Protein AF-A0A383CQY1-F1 (afdb_monomer_lite)

Radius of gyration: 15.57 Å; chains: 1; bounding box: 30×44×29 Å

Secondary structure (DSSP, 8-state):
---SS--TT-PPPHHHHHHHHHH--EEEEEEE-TTS-EEEEEEE-EEETTEEE-PPPTT-TT-

Foldseek 3Di:
DVDPPDCVPVDDDPVRVVVVLQPDFKDWDWDADPVRDIDIDIAGWHDDPNDTHGDDDPPPPPD

pLDDT: mean 88.77, std 9.56, range [56.72, 97.25]

InterPro domains:
  IPR012349 FMN-binding split barrel [G3DSA:2.30.110.10] (11-63)

Structure (mmCIF, N/CA/C/O backbone):
data_AF-A0A383CQY1-F1
#
_entry.id   AF-A0A383CQY1-F1
#
loop_
_atom_site.group_PDB
_atom_site.id
_atom_site.type_symbol
_atom_site.label_atom_id
_atom_site.label_alt_id
_atom_site.label_comp_id
_atom_site.label_asym_id
_atom_site.label_entity_id
_atom_site.label_seq_id
_atom_site.pdbx_PDB_ins_code
_atom_site.Cartn_x
_atom_site.Cartn_y
_atom_site.Cartn_z
_atom_site.occupancy
_atom_site.B_iso_or_equiv
_atom_site.auth_seq_id
_atom_site.auth_comp_id
_atom_site.auth_asym_id
_atom_site.auth_atom_id
_atom_site.pdbx_PDB_model_num
ATOM 1 N N . MET A 1 1 ? -13.692 24.179 -2.887 1.00 56.72 1 MET A N 1
ATOM 2 C CA . MET A 1 1 ? -12.223 24.118 -2.789 1.00 56.72 1 MET A CA 1
ATOM 3 C C . MET A 1 1 ? -11.686 25.138 -3.779 1.00 56.72 1 MET A C 1
ATOM 5 O O . MET A 1 1 ? -11.869 24.946 -4.971 1.00 56.72 1 MET A O 1
ATOM 9 N N . THR A 1 2 ? -11.242 26.298 -3.298 1.00 72.31 2 THR A N 1
ATOM 10 C CA . THR A 1 2 ? -10.903 27.478 -4.127 1.00 72.31 2 THR A CA 1
ATOM 11 C C . THR A 1 2 ? -9.456 27.466 -4.621 1.00 72.31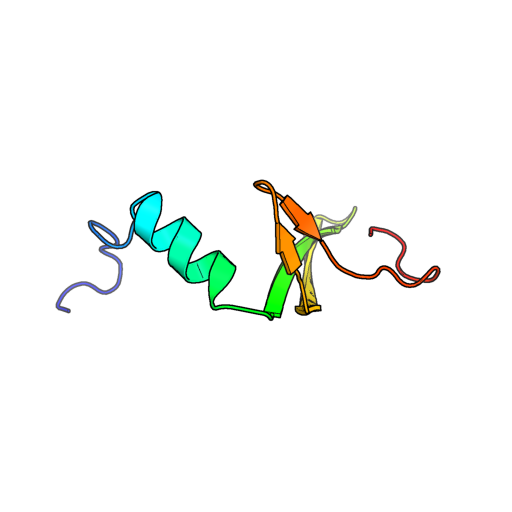 2 THR A C 1
ATOM 13 O O . THR A 1 2 ? -9.109 28.250 -5.495 1.00 72.31 2 THR A O 1
ATOM 16 N N . ASP A 1 3 ? -8.650 26.555 -4.082 1.00 84.38 3 ASP A N 1
ATOM 17 C CA . ASP A 1 3 ? -7.273 26.282 -4.464 1.00 84.38 3 ASP A CA 1
ATOM 18 C C . ASP A 1 3 ? -7.091 24.758 -4.457 1.00 84.38 3 ASP A C 1
ATOM 20 O O . ASP A 1 3 ? -7.281 24.117 -3.422 1.00 84.38 3 ASP A O 1
ATOM 24 N N . SER A 1 4 ? -6.838 24.170 -5.627 1.00 80.12 4 SER A N 1
ATOM 25 C CA . SER A 1 4 ? -6.635 22.725 -5.787 1.00 80.12 4 SER A CA 1
ATOM 26 C C . SER A 1 4 ? -5.219 22.274 -5.438 1.00 80.12 4 SER A C 1
ATOM 28 O O . SER A 1 4 ? -4.987 21.073 -5.331 1.00 80.12 4 SER A O 1
ATOM 30 N N . GLU A 1 5 ? -4.279 23.210 -5.302 1.00 88.56 5 GLU A N 1
ATOM 31 C CA . GLU A 1 5 ? -2.889 22.932 -4.930 1.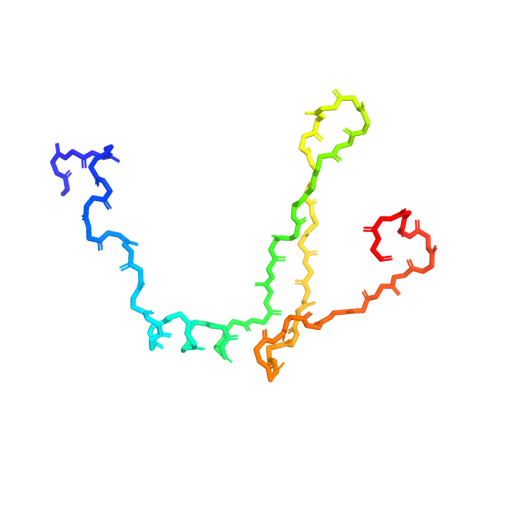00 88.56 5 GLU A CA 1
ATOM 32 C C . GLU A 1 5 ? -2.656 23.091 -3.422 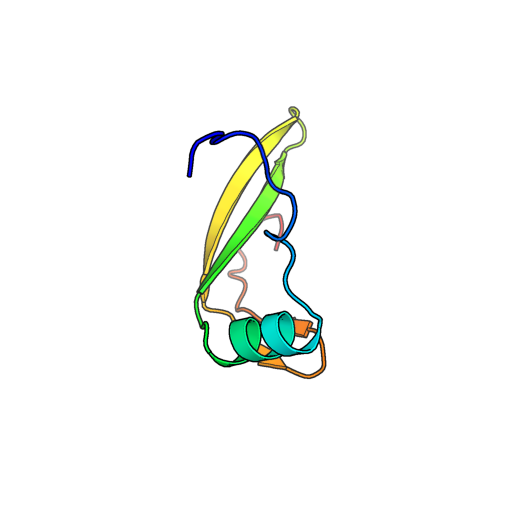1.00 88.56 5 GLU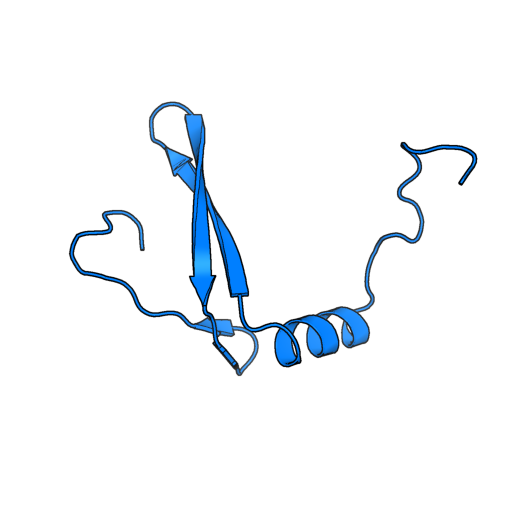 A C 1
ATOM 34 O O . GLU A 1 5 ? -1.655 22.599 -2.901 1.00 88.56 5 GLU A O 1
ATOM 39 N N . ASN A 1 6 ? -3.586 23.724 -2.699 1.00 87.31 6 ASN A N 1
ATOM 40 C CA . ASN A 1 6 ? -3.534 23.779 -1.246 1.00 87.31 6 ASN A CA 1
ATOM 41 C C . ASN A 1 6 ? -3.871 22.410 -0.631 1.00 87.31 6 ASN A C 1
ATOM 43 O O . ASN A 1 6 ? -5.020 21.964 -0.651 1.00 87.31 6 ASN A O 1
ATOM 47 N N . LEU A 1 7 ? -2.849 21.772 -0.060 1.00 86.38 7 LEU A N 1
ATOM 48 C CA . LEU A 1 7 ? -2.928 20.474 0.615 1.00 86.38 7 LEU A CA 1
ATOM 49 C C . LEU A 1 7 ? -2.919 20.595 2.150 1.00 86.38 7 LEU A C 1
ATOM 51 O O . LEU A 1 7 ? -2.823 19.582 2.847 1.00 86.38 7 LEU A O 1
ATOM 55 N N . GLU A 1 8 ? -2.987 21.810 2.703 1.00 87.00 8 GLU A N 1
ATOM 56 C CA . GLU A 1 8 ? -3.099 21.998 4.150 1.00 87.00 8 GLU A CA 1
ATOM 57 C C . GLU A 1 8 ? -4.360 21.301 4.680 1.00 87.00 8 GLU A C 1
ATOM 59 O O . GLU A 1 8 ? -5.465 21.480 4.169 1.00 87.00 8 GLU A O 1
ATOM 64 N N . GLY A 1 9 ? -4.190 20.477 5.717 1.00 85.31 9 GLY A N 1
ATOM 65 C CA . GLY A 1 9 ? -5.280 19.684 6.290 1.00 85.31 9 GLY A CA 1
ATOM 66 C C . GLY A 1 9 ? -5.633 18.409 5.515 1.00 85.31 9 GLY A C 1
ATOM 67 O O . GLY A 1 9 ? -6.550 17.708 5.925 1.00 85.31 9 GLY A O 1
ATOM 68 N N . CYS A 1 10 ? -4.913 18.062 4.441 1.00 87.62 10 CYS A N 1
ATOM 69 C CA . CYS A 1 10 ? -5.059 16.763 3.767 1.00 87.62 10 CYS A CA 1
ATOM 70 C C . CYS A 1 10 ? -4.292 15.619 4.457 1.00 87.62 10 CYS A C 1
ATOM 72 O O . CYS A 1 10 ? -4.333 14.481 3.989 1.00 87.62 10 CYS A O 1
ATOM 74 N N . THR A 1 11 ? -3.571 15.909 5.541 1.00 91.62 11 THR A N 1
ATOM 75 C CA . THR A 1 11 ? -2.853 14.906 6.330 1.00 91.62 11 THR A CA 1
ATOM 76 C C . THR A 1 11 ? -3.823 14.156 7.234 1.00 91.62 11 THR A C 1
ATOM 78 O O . THR A 1 11 ? -4.598 14.778 7.954 1.00 91.62 11 THR A O 1
ATOM 81 N N . LEU A 1 12 ? -3.734 12.829 7.228 1.00 94.06 12 LEU A N 1
ATOM 82 C CA . LEU A 1 12 ? -4.440 11.975 8.177 1.00 94.06 12 LEU A CA 1
ATOM 83 C C . LEU A 1 12 ? -3.709 11.965 9.523 1.00 94.06 12 LEU A C 1
ATOM 85 O O . LEU A 1 12 ? -2.477 11.946 9.569 1.00 94.06 12 LEU A O 1
ATOM 89 N N . THR A 1 13 ? -4.468 11.948 10.610 1.00 96.50 13 THR A N 1
ATOM 90 C CA . THR A 1 13 ? -3.958 11.589 11.937 1.00 96.50 13 THR A CA 1
ATOM 91 C C . THR A 1 13 ? -3.559 10.112 11.979 1.00 96.50 13 THR A C 1
ATOM 93 O O . THR A 1 13 ? -3.992 9.321 11.141 1.00 96.50 13 THR A O 1
ATOM 96 N N . ASP A 1 14 ? -2.764 9.716 12.975 1.00 96.19 14 ASP A N 1
ATOM 97 C CA . ASP A 1 14 ? -2.357 8.313 13.146 1.00 96.19 14 ASP A CA 1
ATOM 98 C C . ASP A 1 14 ? -3.567 7.372 13.316 1.00 96.19 14 ASP A C 1
ATOM 100 O O . ASP A 1 14 ? -3.559 6.256 12.805 1.00 96.19 14 ASP A O 1
ATOM 104 N N . GLU A 1 15 ? -4.633 7.835 13.980 1.00 97.25 15 GLU A N 1
ATOM 105 C CA . GLU A 1 15 ? -5.879 7.075 14.158 1.00 97.25 15 GLU A CA 1
ATOM 106 C C . GLU A 1 15 ? -6.630 6.885 12.831 1.00 97.25 15 GLU A C 1
ATOM 108 O O . GLU A 1 15 ? -7.086 5.784 12.525 1.00 97.25 15 GLU A O 1
ATOM 113 N N . GLU A 1 16 ? -6.721 7.933 12.010 1.00 96.94 16 GLU A N 1
ATOM 114 C CA . GLU A 1 16 ? -7.348 7.855 10.685 1.00 96.94 16 GLU A CA 1
ATOM 115 C C . GLU A 1 16 ? -6.533 6.988 9.714 1.00 96.94 16 GLU A C 1
ATOM 117 O O . GLU A 1 16 ? -7.105 6.288 8.877 1.00 96.94 16 GLU A O 1
ATOM 122 N N . LEU A 1 17 ? -5.203 7.014 9.829 1.00 95.62 17 LEU A N 1
ATOM 123 C CA . LEU A 1 17 ? -4.295 6.146 9.079 1.00 95.62 17 LEU A CA 1
ATOM 124 C C . LEU A 1 17 ? -4.501 4.674 9.441 1.00 95.62 17 LEU A C 1
ATOM 126 O O . LEU A 1 17 ? -4.652 3.840 8.548 1.00 95.62 17 LEU A O 1
ATOM 130 N N . GLU A 1 18 ? -4.555 4.362 10.734 1.00 96.81 18 GLU A N 1
ATOM 131 C CA . GLU A 1 18 ? -4.796 3.004 11.221 1.00 96.81 18 GLU A CA 1
ATOM 132 C C . GLU A 1 18 ? -6.175 2.483 10.778 1.00 96.81 18 GLU A C 1
ATOM 134 O O . GLU A 1 18 ? -6.289 1.372 10.256 1.00 96.81 18 GLU A O 1
ATOM 139 N N . ASP A 1 19 ? -7.222 3.306 10.901 1.00 97.06 19 ASP A N 1
ATOM 140 C CA . ASP A 1 19 ? -8.575 2.969 10.445 1.00 97.06 19 ASP A CA 1
ATOM 141 C C . ASP A 1 19 ? -8.633 2.735 8.926 1.00 97.06 19 ASP A C 1
ATOM 143 O O . ASP A 1 19 ? -9.262 1.777 8.461 1.00 97.06 19 ASP A O 1
ATOM 147 N N . LEU A 1 20 ? -7.928 3.558 8.142 1.00 96.00 20 LEU A N 1
ATOM 148 C CA . LEU A 1 20 ? -7.797 3.366 6.700 1.00 96.00 20 LEU A CA 1
ATOM 149 C C . LEU A 1 20 ? -7.145 2.017 6.384 1.00 96.00 20 LEU A C 1
ATOM 151 O O . LEU A 1 20 ? -7.668 1.265 5.558 1.00 96.00 20 LEU A O 1
ATOM 155 N N . PHE A 1 21 ? -6.026 1.695 7.032 1.00 95.88 21 PHE A N 1
ATOM 156 C CA . PHE A 1 21 ? -5.288 0.462 6.765 1.00 95.88 21 PHE A CA 1
ATOM 157 C C . PHE A 1 21 ? -6.056 -0.792 7.171 1.00 95.88 21 PHE A C 1
ATOM 159 O O . PHE A 1 21 ? -5.993 -1.783 6.444 1.00 95.88 21 PHE A O 1
ATOM 166 N N . MET A 1 22 ? -6.826 -0.731 8.260 1.00 95.75 22 MET A N 1
ATOM 167 C CA . MET A 1 22 ? -7.696 -1.821 8.707 1.00 95.75 22 MET A CA 1
ATOM 168 C C . MET A 1 22 ? -8.914 -2.042 7.796 1.00 95.75 22 MET A C 1
ATOM 170 O O . MET A 1 22 ? -9.394 -3.170 7.678 1.00 95.75 22 MET A O 1
ATOM 174 N N . LYS A 1 23 ? -9.442 -0.986 7.159 1.00 96.44 23 LYS A N 1
ATOM 175 C CA . LYS A 1 23 ? -10.620 -1.072 6.273 1.00 96.44 23 LYS A CA 1
ATOM 176 C C . LYS A 1 23 ? -10.278 -1.440 4.833 1.00 96.44 23 LYS A C 1
ATOM 178 O O . LYS A 1 23 ? -11.084 -2.082 4.159 1.00 96.44 23 LYS A O 1
ATOM 183 N N . GLN A 1 24 ? -9.135 -0.983 4.338 1.00 95.81 24 GLN A N 1
ATOM 184 C CA . GLN A 1 24 ? -8.695 -1.241 2.972 1.00 95.81 24 GLN A CA 1
ATOM 185 C C . GLN A 1 24 ? -8.030 -2.615 2.861 1.00 95.81 24 GLN A C 1
ATOM 187 O O . GLN A 1 24 ? -7.410 -3.111 3.795 1.00 95.81 24 GLN A O 1
ATOM 192 N N . VAL A 1 25 ? -8.163 -3.233 1.688 1.00 94.06 25 VAL A N 1
ATOM 193 C CA . VAL A 1 25 ? -7.609 -4.570 1.409 1.00 94.06 25 VAL A CA 1
ATOM 194 C C . VAL A 1 25 ? -6.715 -4.595 0.175 1.00 94.06 25 VAL A C 1
ATOM 196 O O . VAL A 1 25 ? -6.120 -5.625 -0.122 1.00 94.06 25 VAL A O 1
ATOM 199 N N . GLU A 1 26 ? -6.621 -3.484 -0.557 1.00 95.19 26 GLU A N 1
ATOM 200 C CA . GLU A 1 26 ? -5.851 -3.340 -1.792 1.00 95.19 26 GLU A CA 1
ATOM 201 C C . GLU A 1 26 ? -4.991 -2.076 -1.723 1.00 95.19 26 GLU A C 1
ATOM 203 O O . GLU A 1 26 ? -5.424 -1.038 -1.224 1.00 95.19 26 GLU A O 1
ATOM 208 N N . GLY A 1 27 ? -3.764 -2.162 -2.237 1.00 93.12 27 GLY A N 1
ATOM 209 C CA . GLY A 1 27 ? -2.840 -1.037 -2.303 1.00 93.12 27 GLY A CA 1
ATOM 210 C C . GLY A 1 27 ? -1.981 -1.068 -3.561 1.00 93.12 27 GLY A C 1
ATOM 211 O O . GLY A 1 27 ? -1.808 -2.108 -4.204 1.00 93.12 27 GLY A O 1
ATOM 212 N N . THR A 1 28 ? -1.422 0.094 -3.907 1.00 92.88 28 THR A N 1
ATOM 213 C CA . THR A 1 28 ? -0.431 0.210 -4.983 1.00 92.88 28 THR A CA 1
ATOM 214 C C . THR A 1 28 ? 0.970 0.233 -4.389 1.00 92.88 28 THR A C 1
ATOM 216 O O . THR A 1 28 ? 1.375 1.217 -3.775 1.00 92.88 28 THR A O 1
ATOM 219 N N . PHE A 1 29 ? 1.741 -0.825 -4.618 1.00 88.25 29 PHE A N 1
ATOM 220 C CA . PHE A 1 29 ? 3.154 -0.866 -4.253 1.00 88.25 29 PHE A CA 1
ATOM 221 C C . PHE A 1 29 ? 3.982 -0.313 -5.401 1.00 88.25 29 PHE A C 1
ATOM 223 O O . PHE A 1 29 ? 3.972 -0.868 -6.502 1.00 88.25 29 PHE A O 1
ATOM 230 N N . MET A 1 30 ? 4.693 0.781 -5.139 1.00 90.94 30 MET A N 1
ATOM 231 C CA . MET A 1 30 ? 5.500 1.480 -6.132 1.00 90.94 30 MET A CA 1
ATOM 232 C C . MET A 1 30 ? 6.984 1.380 -5.811 1.00 90.94 30 MET A C 1
ATOM 234 O O . MET A 1 30 ? 7.399 1.485 -4.661 1.00 90.94 30 MET A O 1
ATOM 238 N N . TRP A 1 31 ? 7.799 1.225 -6.846 1.00 89.62 31 TRP A N 1
ATOM 239 C CA . TRP A 1 31 ? 9.251 1.305 -6.744 1.00 89.62 31 TRP A CA 1
ATOM 240 C C . TRP A 1 31 ? 9.845 1.865 -8.032 1.00 89.62 31 TRP A C 1
ATOM 242 O O . TRP A 1 31 ? 9.188 1.959 -9.068 1.00 89.62 31 TRP A O 1
ATOM 252 N N . VAL A 1 32 ? 11.132 2.196 -7.982 1.00 92.62 32 VAL A N 1
ATOM 253 C CA . VAL A 1 32 ? 11.872 2.716 -9.132 1.00 92.62 32 VAL A CA 1
ATOM 254 C C . VAL A 1 32 ? 12.785 1.630 -9.695 1.00 92.62 32 VAL A C 1
ATOM 256 O O . VAL A 1 32 ? 13.380 0.839 -8.960 1.00 92.62 32 VAL A O 1
ATOM 259 N N . ASN A 1 33 ? 12.869 1.521 -11.021 1.00 87.81 33 ASN A N 1
ATOM 260 C CA . ASN A 1 33 ? 13.803 0.603 -11.666 1.00 87.81 33 ASN A CA 1
ATOM 261 C C . ASN A 1 33 ? 15.222 1.164 -11.796 1.00 87.81 33 ASN A C 1
ATOM 263 O O . ASN A 1 33 ? 15.476 2.327 -11.519 1.00 87.81 33 ASN A O 1
ATOM 267 N N . LYS A 1 34 ? 16.173 0.320 -12.218 1.00 89.38 34 LYS A N 1
ATOM 268 C CA . LYS A 1 34 ? 17.576 0.732 -12.395 1.00 89.38 34 LYS A CA 1
ATOM 269 C C . LYS A 1 34 ? 17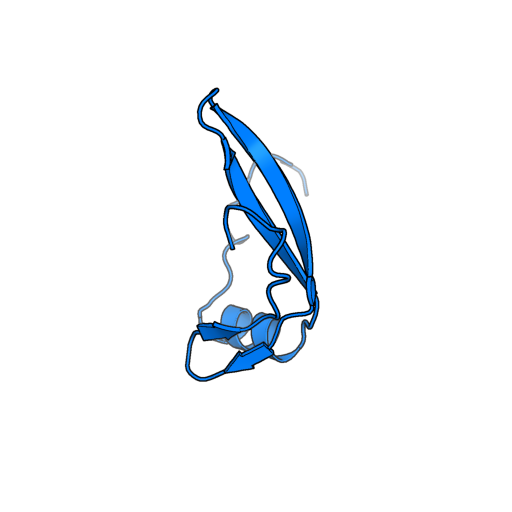.751 1.901 -13.379 1.00 89.38 34 LYS A C 1
ATOM 271 O O . LYS A 1 34 ? 18.779 2.557 -13.336 1.00 89.38 34 LYS A O 1
ATOM 276 N N . ALA A 1 35 ? 16.771 2.141 -14.251 1.00 94.25 35 ALA A N 1
ATOM 277 C CA . ALA A 1 35 ? 16.746 3.251 -15.198 1.00 94.25 35 ALA A CA 1
ATOM 278 C C . ALA A 1 35 ? 15.994 4.489 -14.663 1.00 94.25 35 ALA A C 1
ATOM 280 O O . ALA A 1 35 ? 15.774 5.430 -15.417 1.00 94.25 35 ALA A O 1
ATOM 281 N N . GLY A 1 36 ? 15.572 4.501 -13.395 1.00 94.19 36 GLY A N 1
ATOM 282 C CA . GLY A 1 36 ? 14.868 5.638 -12.796 1.00 94.19 36 GLY A CA 1
ATOM 283 C C . GLY A 1 36 ? 13.365 5.694 -13.090 1.00 94.19 36 GLY A C 1
ATOM 284 O O . GLY A 1 36 ? 12.715 6.666 -12.724 1.00 94.19 36 GLY A O 1
ATOM 285 N N . GLN A 1 37 ? 12.786 4.676 -13.732 1.00 94.69 37 GLN A N 1
ATOM 286 C CA . GLN A 1 37 ? 11.368 4.694 -14.109 1.00 94.69 37 GLN A CA 1
ATOM 287 C C . GLN A 1 37 ? 10.488 4.167 -12.961 1.00 94.69 37 GLN A C 1
ATOM 289 O O . GLN A 1 37 ? 10.826 3.117 -12.392 1.00 94.69 37 GLN A O 1
ATOM 294 N N . PRO A 1 38 ? 9.364 4.839 -12.639 1.00 93.94 38 PRO A N 1
ATOM 295 C CA . PRO A 1 38 ? 8.421 4.360 -11.638 1.00 93.94 38 PRO A CA 1
ATOM 296 C C . PRO A 1 38 ? 7.663 3.139 -12.164 1.00 93.94 38 PRO A C 1
ATOM 298 O O . PRO A 1 38 ? 7.257 3.082 -13.325 1.00 93.94 38 PRO A O 1
ATOM 301 N N . PHE A 1 39 ? 7.470 2.155 -11.297 1.00 89.88 39 PHE A N 1
ATOM 302 C CA . PHE A 1 39 ? 6.678 0.968 -11.570 1.00 89.88 39 PHE A CA 1
ATOM 303 C C . PHE A 1 39 ? 5.776 0.697 -10.372 1.00 89.88 39 PHE A C 1
ATOM 305 O O . PHE A 1 39 ? 6.249 0.717 -9.238 1.00 89.88 39 PHE A O 1
ATOM 312 N N . GLY A 1 40 ? 4.495 0.452 -10.633 1.00 90.00 40 GLY A N 1
ATOM 313 C CA . GLY A 1 40 ? 3.492 0.176 -9.612 1.00 90.00 40 GLY A CA 1
ATOM 314 C C . GLY A 1 40 ? 2.796 -1.150 -9.872 1.00 90.00 40 GLY A C 1
ATOM 315 O O . GLY A 1 40 ? 2.515 -1.491 -11.022 1.00 90.00 40 GLY A O 1
ATOM 316 N N . ILE A 1 41 ? 2.506 -1.893 -8.808 1.00 88.25 41 ILE A N 1
ATOM 317 C CA . ILE A 1 41 ? 1.589 -3.033 -8.855 1.00 88.25 41 ILE A CA 1
ATOM 318 C C . ILE A 1 41 ? 0.433 -2.781 -7.905 1.00 88.25 41 ILE A C 1
ATOM 320 O O . ILE A 1 41 ? 0.643 -2.350 -6.775 1.00 88.25 41 ILE A O 1
ATOM 324 N N . ILE A 1 42 ? -0.767 -3.099 -8.368 1.00 92.31 42 ILE A N 1
ATOM 325 C CA . ILE A 1 42 ? -1.951 -3.177 -7.522 1.00 92.31 42 ILE A CA 1
ATOM 326 C C . ILE A 1 42 ? -2.035 -4.613 -7.010 1.00 92.31 42 ILE A C 1
ATOM 328 O O . ILE A 1 42 ? -1.913 -5.565 -7.790 1.00 92.31 42 ILE A O 1
ATOM 332 N N . THR A 1 43 ? -2.163 -4.776 -5.698 1.00 91.31 43 THR A N 1
ATOM 333 C CA . THR A 1 43 ? -2.284 -6.088 -5.057 1.00 91.31 43 THR A CA 1
ATOM 334 C C . THR A 1 43 ? -3.065 -5.981 -3.760 1.00 91.31 43 THR A C 1
ATOM 336 O O . THR A 1 43 ? -3.072 -4.936 -3.107 1.00 91.31 43 THR A O 1
ATOM 339 N N . TYR A 1 44 ? -3.666 -7.099 -3.365 1.00 94.50 44 TYR A N 1
ATOM 340 C CA . TYR A 1 44 ? -4.236 -7.242 -2.037 1.00 94.50 44 TYR A CA 1
ATOM 341 C C . TYR A 1 44 ? -3.141 -7.291 -0.972 1.00 94.50 44 TYR A C 1
ATOM 343 O O . TYR A 1 44 ? -2.068 -7.856 -1.221 1.00 94.50 44 TYR A O 1
ATOM 351 N N . TYR A 1 45 ? -3.436 -6.738 0.201 1.00 94.81 45 TYR A N 1
ATOM 352 C CA . TYR A 1 45 ? -2.581 -6.796 1.381 1.00 94.81 45 TYR A CA 1
ATOM 353 C C . TYR A 1 45 ? -3.387 -7.138 2.647 1.00 94.81 45 TYR A C 1
ATOM 355 O O . TYR A 1 45 ? -4.613 -7.054 2.668 1.00 94.81 45 TYR A O 1
ATOM 363 N N . LEU A 1 46 ? -2.675 -7.509 3.710 1.00 95.38 46 LEU A N 1
ATOM 364 C CA . LEU A 1 46 ? -3.155 -7.596 5.088 1.00 95.38 46 LEU A CA 1
ATOM 365 C C . LEU A 1 46 ? -2.373 -6.589 5.938 1.00 95.38 46 LEU A C 1
ATOM 367 O O . LEU A 1 46 ? -1.142 -6.591 5.902 1.00 95.38 46 LEU A O 1
ATOM 371 N N . TRP A 1 47 ? -3.074 -5.726 6.670 1.00 96.75 47 TRP A N 1
ATOM 372 C CA . TRP A 1 47 ? -2.471 -4.848 7.671 1.00 96.75 47 TRP A CA 1
ATOM 373 C C . TRP A 1 47 ? -2.505 -5.550 9.025 1.00 96.75 47 TRP A C 1
ATOM 375 O O . TRP A 1 47 ? -3.574 -5.926 9.502 1.00 96.75 47 TRP A O 1
ATOM 385 N N . GLN A 1 48 ? -1.333 -5.801 9.602 1.00 95.56 48 GLN A N 1
ATOM 386 C CA . GLN A 1 48 ? -1.205 -6.491 10.883 1.00 95.56 48 GLN A CA 1
ATOM 387 C C . GLN A 1 48 ? 0.110 -6.089 11.549 1.00 95.56 48 GLN A C 1
ATOM 389 O O . GLN A 1 48 ? 1.163 -6.114 10.909 1.00 95.56 48 GLN A O 1
ATOM 394 N N . ASP A 1 49 ? 0.048 -5.759 12.839 1.00 95.31 49 ASP A N 1
ATOM 395 C CA . ASP A 1 49 ? 1.206 -5.443 13.686 1.00 95.31 49 ASP A CA 1
ATOM 396 C C . ASP A 1 49 ? 2.119 -4.358 13.082 1.00 95.31 49 ASP A C 1
ATOM 398 O O . ASP A 1 49 ? 3.344 -4.490 13.030 1.00 95.31 49 ASP A O 1
ATOM 402 N N . GLY A 1 50 ? 1.511 -3.284 12.565 1.00 94.69 50 GLY A N 1
ATOM 403 C CA . GLY A 1 50 ? 2.238 -2.163 11.963 1.00 94.69 50 GLY A CA 1
ATOM 404 C C . GLY A 1 50 ? 2.896 -2.484 10.616 1.00 94.69 50 GLY A C 1
ATOM 405 O O . GLY A 1 50 ? 3.771 -1.740 10.173 1.00 94.69 50 GLY A O 1
ATOM 406 N N . SER A 1 51 ? 2.533 -3.605 9.982 1.00 94.81 51 SER A N 1
ATOM 407 C CA . SER A 1 51 ? 3.160 -4.097 8.754 1.00 94.81 51 SER A CA 1
ATOM 408 C C . SER A 1 51 ? 2.137 -4.455 7.675 1.00 94.81 51 SER A C 1
ATOM 410 O O . SER A 1 51 ? 1.090 -5.045 7.946 1.00 94.81 51 SER A O 1
ATOM 412 N N . PHE A 1 52 ? 2.483 -4.149 6.420 1.00 94.38 52 PHE A N 1
ATOM 413 C CA . PHE A 1 52 ? 1.756 -4.610 5.238 1.00 94.38 52 PHE A CA 1
ATOM 414 C C . PHE A 1 52 ? 2.282 -5.970 4.785 1.00 94.38 52 PHE A C 1
ATOM 416 O O . PHE A 1 52 ? 3.456 -6.110 4.438 1.00 94.38 52 PHE A O 1
ATOM 423 N N . TRP A 1 53 ? 1.393 -6.952 4.715 1.00 93.25 53 TRP A N 1
ATOM 424 C CA . TRP A 1 53 ? 1.685 -8.302 4.247 1.00 93.25 53 TRP A CA 1
ATOM 425 C C . TRP A 1 53 ? 0.973 -8.572 2.934 1.00 93.25 53 TRP A C 1
ATOM 427 O O . TRP A 1 53 ? -0.198 -8.249 2.782 1.00 93.25 53 TRP A O 1
ATOM 437 N N . PHE A 1 54 ? 1.636 -9.215 1.984 1.00 91.00 54 PHE A N 1
ATOM 438 C CA . PHE A 1 54 ? 1.014 -9.627 0.728 1.00 91.00 54 PHE A CA 1
ATOM 439 C C . PHE A 1 54 ? 1.783 -10.813 0.140 1.00 91.00 54 PHE A C 1
ATOM 441 O O . PHE A 1 54 ? 2.922 -11.098 0.512 1.00 91.00 54 PHE A O 1
ATOM 448 N N . THR A 1 55 ? 1.158 -11.544 -0.778 1.00 87.44 55 THR A N 1
ATOM 449 C CA . THR A 1 55 ? 1.778 -12.727 -1.382 1.00 87.44 55 THR A CA 1
ATOM 450 C C . THR A 1 55 ? 2.674 -12.354 -2.560 1.00 87.44 55 THR A C 1
ATOM 452 O O . THR A 1 55 ? 2.217 -11.728 -3.520 1.00 87.44 55 THR A O 1
ATOM 455 N N . CYS A 1 56 ? 3.920 -12.826 -2.550 1.00 80.44 56 CYS A N 1
ATOM 456 C CA . CYS A 1 56 ? 4.834 -12.715 -3.685 1.00 80.44 56 CYS A CA 1
ATOM 457 C C . CYS A 1 56 ? 4.801 -13.969 -4.557 1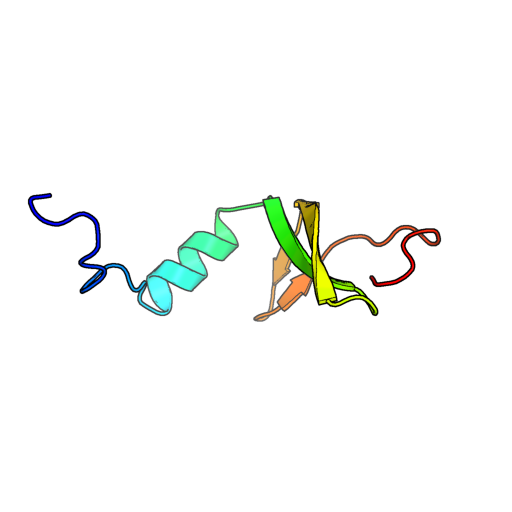.00 80.44 56 CYS A C 1
ATOM 459 O O . CYS A 1 56 ? 4.821 -15.096 -4.070 1.00 80.44 56 CYS A O 1
ATOM 461 N N . ALA A 1 57 ? 4.811 -13.775 -5.876 1.00 76.44 57 ALA A N 1
ATOM 462 C CA . ALA A 1 57 ? 5.053 -14.861 -6.817 1.00 76.44 57 ALA A CA 1
ATOM 463 C C . ALA A 1 57 ? 6.545 -14.912 -7.155 1.00 76.44 57 ALA A C 1
ATOM 465 O O . ALA A 1 57 ? 7.135 -13.876 -7.449 1.00 76.44 57 ALA A O 1
ATOM 466 N N . GLN A 1 58 ? 7.124 -16.113 -7.226 1.00 73.75 58 GLN A N 1
ATOM 467 C CA . GLN A 1 58 ? 8.555 -16.353 -7.487 1.00 73.75 58 GLN A CA 1
ATOM 468 C C . GLN A 1 58 ? 9.122 -15.602 -8.711 1.00 73.75 58 GLN A C 1
ATOM 470 O O . GLN A 1 58 ? 10.309 -15.305 -8.776 1.00 73.75 58 GLN A O 1
ATOM 475 N N . LYS A 1 59 ? 8.281 -15.288 -9.704 1.00 72.50 59 LYS A N 1
ATOM 476 C CA . LYS A 1 59 ? 8.678 -14.556 -10.918 1.00 72.50 59 LYS A CA 1
ATOM 477 C C . LYS A 1 59 ? 8.747 -13.032 -10.741 1.00 72.50 59 LYS A C 1
ATOM 479 O O . LYS A 1 59 ? 9.146 -12.341 -11.677 1.00 72.50 59 LYS A O 1
ATOM 484 N N . ARG A 1 60 ? 8.346 -12.477 -9.594 1.00 69.88 60 ARG A N 1
ATOM 485 C CA . ARG A 1 60 ? 8.417 -11.034 -9.335 1.00 69.88 60 ARG A CA 1
ATOM 486 C C . ARG A 1 60 ? 9.808 -10.692 -8.806 1.00 69.88 60 ARG A C 1
ATOM 488 O O . ARG A 1 60 ? 10.114 -10.907 -7.649 1.00 69.88 60 ARG A O 1
ATOM 495 N N . ALA A 1 61 ? 10.656 -10.135 -9.663 1.00 63.91 61 ALA A N 1
ATOM 496 C CA . ALA A 1 61 ? 12.076 -9.903 -9.378 1.00 63.91 61 ALA A CA 1
ATOM 497 C C . ALA A 1 61 ? 12.399 -8.910 -8.233 1.00 63.91 61 ALA A C 1
ATOM 499 O O . ALA A 1 61 ? 13.574 -8.627 -8.012 1.00 63.91 61 ALA A O 1
ATOM 500 N N . ARG A 1 62 ? 11.401 -8.291 -7.590 1.00 65.62 62 ARG A N 1
ATOM 501 C CA . ARG A 1 62 ? 11.582 -7.153 -6.664 1.00 65.62 62 ARG A CA 1
ATOM 502 C C . ARG A 1 62 ? 10.603 -7.135 -5.496 1.00 65.62 62 ARG A C 1
ATOM 504 O O . ARG A 1 62 ? 10.368 -6.076 -4.921 1.00 65.62 62 ARG A O 1
ATOM 511 N N . VAL A 1 63 ? 10.011 -8.283 -5.201 1.00 61.78 63 VAL A N 1
ATOM 512 C CA . VAL A 1 63 ? 9.058 -8.440 -4.112 1.00 61.78 63 VAL A CA 1
ATOM 513 C C . VAL A 1 63 ? 9.351 -9.730 -3.376 1.00 61.78 63 VAL A C 1
ATOM 515 O O . VAL A 1 63 ? 9.742 -10.695 -4.069 1.00 61.78 63 VAL A O 1
#

Organism: NCBI:txid408172

Sequence (63 aa):
MTDSENLEGCTLTDEELEDLFMKQVEGTFMWVNKAGQPFGIITYYLWQDGSFWFTCAQKRARV